Protein AF-A0A662PUJ4-F1 (afdb_monomer_lite)

Structure (mmCIF, N/CA/C/O backbone):
data_AF-A0A662PUJ4-F1
#
_entry.id   AF-A0A662PUJ4-F1
#
loop_
_atom_site.group_PDB
_atom_site.id
_atom_site.type_symbol
_atom_site.label_atom_id
_atom_site.label_alt_id
_atom_site.label_comp_id
_atom_site.label_asym_id
_atom_site.label_entity_id
_atom_site.label_seq_id
_atom_site.pdbx_PDB_ins_code
_atom_site.Cartn_x
_atom_site.Cartn_y
_atom_site.Cartn_z
_atom_site.occupancy
_atom_site.B_iso_or_equiv
_atom_site.auth_seq_id
_atom_site.auth_comp_id
_atom_site.auth_asym_id
_atom_site.auth_atom_id
_atom_site.pdbx_PDB_model_num
ATOM 1 N N . MET A 1 1 ? -14.181 5.816 -19.317 1.00 51.03 1 MET A N 1
ATOM 2 C CA . MET A 1 1 ? -12.714 6.021 -19.272 1.00 51.03 1 MET A CA 1
ATOM 3 C C . MET A 1 1 ? -12.425 7.050 -18.195 1.00 51.03 1 MET A C 1
ATOM 5 O O . MET A 1 1 ? -12.985 8.135 -18.296 1.00 51.03 1 MET A O 1
ATOM 9 N N . ALA A 1 2 ? -11.662 6.684 -17.157 1.00 65.75 2 ALA A N 1
ATOM 10 C CA . ALA A 1 2 ? -11.391 7.552 -16.007 1.00 65.75 2 ALA A CA 1
ATOM 11 C C . ALA A 1 2 ? -10.836 8.908 -16.477 1.00 65.75 2 ALA A C 1
ATOM 13 O O . ALA A 1 2 ? -9.961 8.952 -17.342 1.00 65.75 2 ALA A O 1
ATOM 14 N N . GLU A 1 3 ? -11.371 9.999 -15.941 1.00 63.91 3 GLU A N 1
ATOM 15 C CA . GLU A 1 3 ? -11.114 11.388 -16.348 1.00 63.91 3 GLU A CA 1
ATOM 16 C C . GLU A 1 3 ? -9.614 11.740 -16.359 1.00 63.91 3 GLU A C 1
ATOM 18 O O . GLU A 1 3 ? -9.112 12.405 -17.267 1.00 63.91 3 GLU A O 1
ATOM 23 N N . TYR A 1 4 ? -8.862 11.131 -15.444 1.00 62.25 4 TYR A N 1
ATOM 24 C CA . TYR A 1 4 ? -7.410 11.233 -15.357 1.00 62.25 4 TYR A CA 1
ATOM 25 C C . TYR A 1 4 ? -6.655 10.634 -16.566 1.00 62.25 4 TYR A C 1
ATOM 27 O O . TYR A 1 4 ? -5.608 11.142 -16.967 1.00 62.25 4 TYR A O 1
ATOM 35 N N . LEU A 1 5 ? -7.188 9.588 -17.213 1.00 61.62 5 LEU A N 1
ATOM 36 C CA . LEU A 1 5 ? -6.575 8.997 -18.411 1.00 61.62 5 LEU A CA 1
ATOM 37 C C . LEU A 1 5 ? -6.648 9.959 -19.609 1.00 61.62 5 LEU A C 1
ATOM 39 O O . LEU A 1 5 ? -5.699 10.054 -20.385 1.00 61.62 5 LEU A O 1
ATOM 43 N N . LYS A 1 6 ? -7.756 10.708 -19.725 1.00 66.19 6 LYS A N 1
ATOM 44 C CA . LYS A 1 6 ? -7.943 11.740 -20.757 1.00 66.19 6 LYS A CA 1
ATOM 45 C C . LYS A 1 6 ? -6.997 12.924 -20.532 1.00 66.19 6 LYS A C 1
ATOM 47 O O . LYS A 1 6 ? -6.393 13.405 -21.487 1.00 66.19 6 LYS A O 1
ATOM 52 N N . PHE A 1 7 ? -6.814 13.344 -19.277 1.00 67.38 7 PHE A N 1
ATOM 53 C CA . PHE A 1 7 ? -5.833 14.368 -18.907 1.00 67.38 7 PHE A CA 1
ATOM 54 C C . PHE A 1 7 ? -4.399 13.949 -19.259 1.00 67.38 7 PHE A C 1
ATOM 56 O O . PHE A 1 7 ? -3.676 14.723 -19.876 1.00 67.38 7 PHE A O 1
ATOM 63 N N . ARG A 1 8 ? -3.994 12.711 -18.943 1.00 67.12 8 ARG A N 1
ATOM 64 C CA . ARG A 1 8 ? -2.635 12.214 -19.226 1.00 67.12 8 ARG A CA 1
ATOM 65 C C . ARG A 1 8 ? -2.264 12.237 -20.702 1.00 67.12 8 ARG A C 1
ATOM 67 O O . ARG A 1 8 ? -1.169 12.674 -21.037 1.00 67.12 8 ARG A O 1
ATOM 74 N N . ILE A 1 9 ? -3.178 11.788 -21.562 1.00 63.94 9 ILE A N 1
ATOM 75 C CA . ILE A 1 9 ? -2.975 11.808 -23.017 1.00 63.94 9 ILE A CA 1
ATOM 76 C C . ILE A 1 9 ? -2.834 13.255 -23.509 1.00 63.94 9 ILE A C 1
ATOM 78 O O . ILE A 1 9 ? -1.997 13.534 -24.359 1.00 63.94 9 ILE A O 1
ATOM 82 N N . LYS A 1 10 ? -3.607 14.187 -22.935 1.00 62.50 10 LYS A N 1
ATOM 83 C CA . LYS A 1 10 ? -3.601 15.605 -23.319 1.00 62.50 10 LYS A CA 1
ATOM 84 C C . LYS A 1 10 ? -2.392 16.391 -22.785 1.00 62.50 10 LYS A C 1
ATOM 86 O O . LYS A 1 10 ? -1.952 17.324 -23.442 1.00 62.50 10 LYS A O 1
ATOM 91 N N . ALA A 1 11 ? -1.871 16.037 -21.611 1.00 64.56 11 ALA A N 1
ATOM 92 C CA . ALA A 1 11 ? -0.832 16.791 -20.901 1.00 64.56 11 ALA A CA 1
ATOM 93 C C . ALA A 1 11 ? 0.593 16.218 -21.051 1.00 64.56 11 ALA A C 1
ATOM 95 O O . ALA A 1 11 ? 1.530 16.779 -20.492 1.00 64.56 11 ALA A O 1
ATOM 96 N N . GLY A 1 12 ? 0.779 15.091 -21.752 1.00 61.69 12 GLY A N 1
ATOM 97 C CA . GLY A 1 12 ? 2.105 14.487 -21.967 1.00 61.69 12 GLY A CA 1
ATOM 98 C C . GLY A 1 12 ? 2.775 13.939 -20.697 1.00 61.69 12 GLY A C 1
ATOM 99 O O . GLY A 1 12 ? 3.979 13.692 -20.679 1.00 61.69 12 GLY A O 1
ATOM 100 N N . VAL A 1 13 ? 2.016 13.746 -19.613 1.00 64.44 13 VAL A N 1
ATOM 101 C CA . VAL A 1 13 ? 2.563 13.327 -18.316 1.00 64.44 13 VAL A CA 1
ATOM 102 C C . VAL A 1 13 ? 2.816 11.817 -18.310 1.00 64.44 13 VAL A C 1
ATOM 104 O O . VAL A 1 13 ? 1.887 11.000 -18.295 1.00 64.44 13 VAL A O 1
ATOM 107 N N . VAL A 1 14 ? 4.098 11.443 -18.284 1.00 65.94 14 VAL A N 1
ATOM 108 C CA . VAL A 1 14 ? 4.555 10.045 -18.375 1.00 65.94 14 VAL A 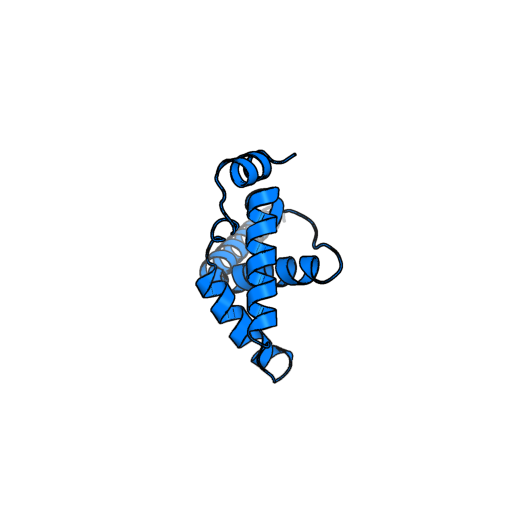CA 1
ATOM 109 C C . VAL A 1 14 ? 4.132 9.221 -17.150 1.00 65.94 14 VAL A C 1
ATOM 111 O O . VAL A 1 14 ? 3.701 8.075 -17.294 1.00 65.94 14 VAL A O 1
ATOM 114 N N . ARG A 1 15 ? 4.184 9.802 -15.943 1.00 71.25 15 ARG A N 1
ATOM 115 C CA . ARG A 1 15 ? 3.964 9.089 -14.671 1.00 71.25 15 ARG A CA 1
ATOM 116 C C . ARG A 1 15 ? 2.627 9.440 -14.010 1.00 71.25 15 ARG A C 1
ATOM 118 O O . ARG A 1 15 ? 2.189 10.583 -14.039 1.00 71.25 15 ARG A O 1
ATOM 125 N N . TYR A 1 16 ? 2.000 8.441 -13.388 1.00 85.31 16 TYR A N 1
ATOM 126 C CA . TYR A 1 16 ? 0.853 8.639 -12.493 1.00 85.31 16 TYR A CA 1
ATOM 127 C C . TYR A 1 16 ? 1.249 9.515 -11.286 1.00 85.31 16 TYR A C 1
ATOM 129 O O . TYR A 1 16 ? 2.441 9.551 -10.947 1.00 85.31 16 TYR A O 1
ATOM 137 N N . PRO A 1 17 ? 0.293 10.201 -10.626 1.00 88.25 17 PRO A N 1
ATOM 138 C CA . PRO A 1 17 ? 0.574 11.047 -9.475 1.00 88.25 17 PRO A CA 1
ATOM 139 C C . PRO A 1 17 ? 1.141 10.197 -8.342 1.00 88.25 17 PRO A C 1
ATOM 141 O O . PRO A 1 17 ? 0.901 8.989 -8.288 1.00 88.25 17 PRO A O 1
ATOM 144 N N . LYS A 1 18 ? 1.888 10.835 -7.439 1.00 92.31 18 LYS A N 1
ATOM 145 C CA . LYS A 1 18 ? 2.428 10.162 -6.258 1.00 92.31 18 LYS A CA 1
ATOM 146 C C . LYS A 1 18 ? 1.282 9.599 -5.415 1.00 92.31 18 LYS A C 1
ATOM 148 O O . LYS A 1 18 ? 0.277 10.283 -5.209 1.00 92.31 18 LYS A O 1
ATOM 153 N N . ALA A 1 19 ? 1.425 8.363 -4.952 1.00 94.69 19 ALA A N 1
ATOM 154 C CA . ALA A 1 19 ? 0.475 7.784 -4.016 1.00 94.69 19 ALA A CA 1
ATOM 155 C C . ALA A 1 19 ? 0.644 8.423 -2.621 1.00 94.69 19 ALA A C 1
ATOM 157 O O . ALA A 1 19 ? 1.728 8.918 -2.294 1.00 94.69 19 ALA A O 1
ATOM 158 N N . PRO A 1 20 ? -0.394 8.420 -1.770 1.00 95.62 20 PRO A N 1
ATOM 159 C CA . PRO A 1 20 ? -0.241 8.802 -0.370 1.00 95.62 20 PRO A CA 1
ATOM 160 C C . PRO A 1 20 ? 0.787 7.902 0.331 1.00 95.62 20 PRO A C 1
ATOM 162 O O . PRO A 1 20 ? 0.761 6.685 0.136 1.00 95.62 20 PRO A O 1
ATOM 165 N N . LEU A 1 21 ? 1.662 8.489 1.154 1.00 97.69 21 LEU A N 1
ATOM 166 C CA . LEU A 1 21 ? 2.685 7.771 1.937 1.00 97.69 21 LEU A CA 1
ATOM 167 C C . LEU A 1 21 ? 3.598 6.858 1.102 1.00 97.69 21 LEU A C 1
ATOM 169 O O . LEU A 1 21 ? 3.955 5.750 1.499 1.00 97.69 21 LEU A O 1
ATOM 173 N N . GLU A 1 22 ? 3.901 7.274 -0.124 1.00 97.31 22 GLU A N 1
ATOM 174 C CA . GLU A 1 22 ? 4.621 6.420 -1.059 1.00 97.31 22 GLU A CA 1
ATOM 175 C C . GLU A 1 22 ? 6.072 6.144 -0.648 1.00 97.31 22 GLU A C 1
ATOM 177 O O . GLU A 1 22 ? 6.546 5.034 -0.878 1.00 97.31 22 GLU A O 1
ATOM 182 N N . GLU A 1 23 ? 6.777 7.112 -0.055 1.00 98.00 23 GLU A N 1
ATOM 183 C CA . GLU A 1 23 ? 8.173 6.892 0.359 1.00 98.00 23 GLU A CA 1
ATOM 184 C C . GLU A 1 23 ? 8.235 5.956 1.563 1.00 98.00 23 GLU A C 1
ATOM 186 O O . GLU A 1 23 ? 9.017 5.011 1.581 1.00 98.00 23 GLU A O 1
ATOM 191 N N . GLU A 1 24 ? 7.335 6.150 2.520 1.00 98.44 24 GLU A N 1
ATOM 192 C CA . GLU A 1 24 ? 7.173 5.306 3.696 1.00 98.44 24 GLU A CA 1
ATOM 193 C C . GLU A 1 24 ? 6.800 3.880 3.281 1.00 98.44 24 GLU A C 1
ATOM 195 O O . GLU A 1 24 ? 7.357 2.904 3.785 1.00 98.44 24 GLU A O 1
ATOM 200 N N . PHE A 1 25 ? 5.911 3.741 2.293 1.00 98.25 25 PHE A N 1
ATOM 201 C CA . PHE A 1 25 ? 5.593 2.442 1.716 1.00 98.25 25 PHE A CA 1
ATOM 202 C C . PHE A 1 25 ? 6.795 1.825 0.987 1.00 98.25 25 PHE A C 1
ATOM 204 O O . PHE A 1 25 ? 7.024 0.618 1.080 1.00 98.25 25 PHE A O 1
ATOM 211 N N . LYS A 1 26 ? 7.595 2.632 0.281 1.00 97.31 26 LYS A N 1
ATOM 212 C CA . LYS A 1 26 ? 8.814 2.177 -0.399 1.00 97.31 26 LYS A CA 1
ATOM 213 C C . LYS A 1 26 ? 9.838 1.628 0.597 1.00 97.31 26 LYS A C 1
ATOM 215 O O . LYS A 1 26 ? 10.410 0.560 0.368 1.00 97.31 26 LYS A O 1
ATOM 220 N N . GLU A 1 27 ? 10.054 2.328 1.703 1.00 96.81 27 GLU A N 1
ATOM 221 C CA . GLU A 1 27 ? 10.912 1.878 2.801 1.00 96.81 27 GLU A CA 1
ATOM 222 C C . GLU A 1 27 ? 10.365 0.610 3.456 1.00 96.81 27 GLU A C 1
ATOM 224 O O . GLU A 1 27 ? 11.107 -0.355 3.664 1.00 96.81 27 GLU A O 1
ATOM 229 N N . TRP A 1 28 ? 9.053 0.566 3.691 1.00 98.00 28 TRP A N 1
ATOM 230 C CA . TRP A 1 28 ? 8.381 -0.608 4.231 1.00 98.00 28 TRP A CA 1
ATOM 231 C C . TRP A 1 28 ? 8.561 -1.838 3.333 1.00 98.00 28 TRP A C 1
ATOM 233 O O . TRP A 1 28 ? 8.910 -2.901 3.832 1.00 98.00 28 TRP A O 1
ATOM 243 N N . LEU A 1 29 ? 8.442 -1.712 2.005 1.00 97.19 29 LEU A N 1
ATOM 244 C CA . LEU A 1 29 ? 8.673 -2.821 1.065 1.00 97.19 29 LEU A CA 1
ATOM 245 C C . LEU A 1 29 ? 10.111 -3.358 1.115 1.00 97.19 29 LEU A C 1
ATOM 247 O O . LEU A 1 29 ? 10.328 -4.572 1.037 1.00 97.19 29 LEU A O 1
ATOM 251 N N . ARG A 1 30 ? 11.102 -2.469 1.250 1.00 93.69 30 ARG A N 1
ATOM 252 C CA . ARG A 1 30 ? 12.518 -2.859 1.372 1.00 93.69 30 ARG A CA 1
ATOM 253 C C . ARG A 1 30 ? 12.766 -3.664 2.646 1.00 93.69 30 ARG A C 1
ATOM 255 O O . ARG A 1 30 ? 13.525 -4.634 2.612 1.00 93.69 30 ARG A O 1
ATOM 262 N N . ARG A 1 31 ? 12.096 -3.297 3.741 1.00 95.81 31 ARG A N 1
ATOM 263 C CA . ARG A 1 31 ? 12.130 -4.033 5.010 1.00 95.81 31 ARG A CA 1
ATOM 264 C C . ARG A 1 31 ? 11.355 -5.352 4.938 1.00 95.81 31 ARG A C 1
ATOM 266 O O . ARG A 1 31 ? 11.914 -6.387 5.300 1.00 95.81 31 ARG A O 1
ATOM 273 N N . LEU A 1 32 ? 10.142 -5.335 4.380 1.00 94.75 32 LEU A N 1
ATOM 274 C CA . LEU A 1 32 ? 9.254 -6.494 4.244 1.00 94.75 32 LEU A CA 1
ATOM 275 C C . LEU A 1 32 ? 9.974 -7.689 3.626 1.00 94.75 32 LEU A C 1
ATOM 277 O O . LEU A 1 32 ? 9.843 -8.807 4.116 1.00 94.75 32 LEU A O 1
ATOM 281 N N . GLY A 1 33 ? 10.730 -7.457 2.546 1.00 88.62 33 GLY A N 1
ATOM 282 C CA . GLY A 1 33 ? 11.439 -8.529 1.853 1.00 88.62 33 GLY A CA 1
ATOM 283 C C . GLY A 1 33 ? 12.332 -9.336 2.793 1.00 88.62 33 GLY A C 1
ATOM 284 O O . GLY A 1 33 ? 12.242 -10.565 2.876 1.00 88.62 33 GLY A O 1
ATOM 285 N N . ARG A 1 34 ? 13.149 -8.607 3.558 1.00 91.56 34 ARG A N 1
ATOM 286 C CA . ARG A 1 34 ? 14.080 -9.181 4.525 1.00 91.56 34 ARG A CA 1
ATOM 287 C C . ARG A 1 34 ? 13.345 -9.917 5.642 1.00 91.56 34 ARG A C 1
ATOM 289 O O . ARG A 1 34 ? 13.738 -11.027 5.975 1.00 91.56 34 ARG A O 1
ATOM 296 N N . GLU A 1 35 ? 12.289 -9.329 6.193 1.00 93.19 35 GLU A N 1
ATOM 297 C CA . GLU A 1 35 ? 11.536 -9.920 7.307 1.00 93.19 35 GLU A CA 1
ATOM 298 C C . GLU A 1 35 ? 10.751 -11.171 6.897 1.00 93.19 35 GLU A C 1
ATOM 300 O O . GLU A 1 35 ? 10.697 -12.141 7.648 1.00 93.19 35 GLU A O 1
ATOM 305 N N . ARG A 1 36 ? 10.150 -11.171 5.701 1.00 93.12 36 ARG A N 1
ATOM 306 C CA . ARG A 1 36 ? 9.237 -12.235 5.263 1.00 93.12 36 ARG A CA 1
ATOM 307 C C . ARG A 1 36 ? 9.941 -13.388 4.547 1.00 93.12 36 ARG A C 1
ATOM 309 O O . ARG A 1 36 ? 9.495 -14.525 4.672 1.00 93.12 36 ARG A O 1
ATOM 316 N N . TRP A 1 37 ? 11.014 -13.117 3.799 1.00 91.62 37 TRP A N 1
ATOM 317 C CA . TRP A 1 37 ? 11.708 -14.132 2.985 1.00 91.62 37 TRP A CA 1
ATOM 318 C C . TRP A 1 37 ? 13.223 -14.188 3.217 1.00 91.62 37 TRP A C 1
ATOM 320 O O . TRP A 1 37 ? 13.934 -14.851 2.463 1.00 91.62 37 TRP A O 1
ATOM 330 N N . GLY A 1 38 ? 13.742 -13.470 4.216 1.00 90.75 38 GLY A N 1
ATOM 331 C CA . GLY A 1 38 ? 15.173 -13.439 4.531 1.00 90.75 38 GLY A CA 1
ATOM 332 C C . GLY A 1 38 ? 16.029 -12.635 3.547 1.00 90.75 38 GLY A C 1
ATOM 333 O O . GLY A 1 38 ? 17.215 -12.449 3.796 1.00 90.75 38 GLY A O 1
ATOM 334 N N . ASN A 1 39 ? 15.451 -12.118 2.456 1.00 90.25 39 ASN A N 1
ATOM 335 C CA . ASN A 1 39 ? 16.165 -11.386 1.410 1.00 90.25 39 ASN A CA 1
ATOM 336 C C . ASN A 1 39 ? 15.402 -10.119 0.997 1.00 90.25 39 ASN A C 1
ATOM 338 O O . ASN A 1 39 ? 14.189 -10.186 0.800 1.00 90.25 39 ASN A O 1
ATOM 342 N N . PRO A 1 40 ? 16.076 -8.970 0.810 1.00 90.19 40 PRO A N 1
ATOM 343 C CA . PRO A 1 40 ? 15.422 -7.762 0.318 1.00 90.19 40 PRO A CA 1
ATOM 344 C C . PRO A 1 40 ? 14.734 -7.993 -1.030 1.00 90.19 40 PRO A C 1
ATOM 346 O O . PRO A 1 40 ? 15.245 -8.716 -1.888 1.00 90.19 40 PRO A O 1
ATOM 349 N N . LEU A 1 41 ? 13.603 -7.321 -1.247 1.00 91.88 41 LEU A N 1
ATOM 350 C CA . LEU A 1 41 ? 13.025 -7.243 -2.584 1.00 91.88 41 LEU A CA 1
ATOM 351 C C . LEU A 1 41 ? 14.008 -6.528 -3.520 1.00 91.88 41 LEU A C 1
ATOM 353 O O . LEU A 1 41 ? 14.596 -5.511 -3.152 1.00 91.88 41 LEU A O 1
ATOM 357 N N . ALA A 1 42 ? 14.157 -7.034 -4.745 1.00 94.25 42 ALA A N 1
ATOM 358 C CA . ALA A 1 42 ? 14.926 -6.335 -5.770 1.00 94.25 42 ALA A CA 1
ATOM 359 C C . ALA A 1 42 ? 14.314 -4.947 -6.031 1.00 94.25 42 ALA A C 1
ATOM 361 O O . ALA A 1 42 ? 13.090 -4.829 -6.110 1.00 94.25 42 ALA A O 1
ATOM 362 N N . GLU A 1 43 ? 15.139 -3.912 -6.232 1.00 94.56 43 GLU A N 1
ATOM 363 C CA . GLU A 1 43 ? 14.652 -2.528 -6.393 1.00 94.56 43 GLU A CA 1
ATOM 364 C C . GLU A 1 43 ? 13.637 -2.408 -7.544 1.00 94.56 43 GLU A C 1
ATOM 366 O O . GLU A 1 43 ? 12.594 -1.783 -7.384 1.00 94.56 43 GLU A O 1
ATOM 371 N N . ARG A 1 44 ? 13.842 -3.136 -8.651 1.00 95.12 44 ARG A N 1
ATOM 372 C CA . ARG A 1 44 ? 12.876 -3.210 -9.764 1.00 95.12 44 ARG A CA 1
ATOM 373 C C . ARG A 1 44 ? 11.497 -3.739 -9.341 1.00 95.12 44 ARG A C 1
ATO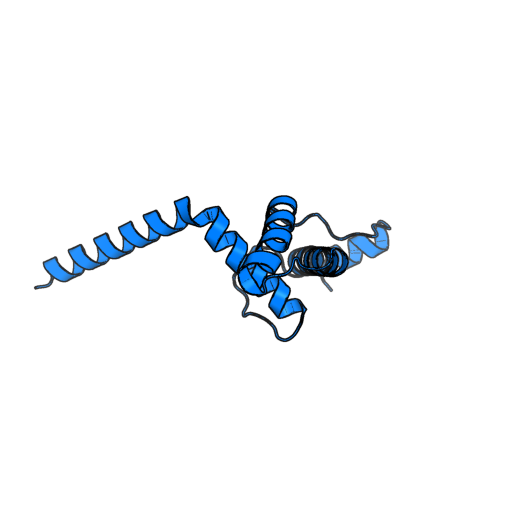M 375 O O . ARG A 1 44 ? 10.469 -3.327 -9.879 1.00 95.12 44 ARG A O 1
ATOM 382 N N . THR A 1 45 ? 11.458 -4.666 -8.384 1.00 94.69 45 THR A N 1
ATOM 383 C CA . THR A 1 45 ? 10.202 -5.193 -7.821 1.00 94.69 45 THR A CA 1
ATOM 384 C C . THR A 1 45 ? 9.515 -4.129 -6.971 1.00 94.69 45 THR A C 1
ATOM 386 O O . THR A 1 45 ? 8.306 -3.939 -7.088 1.00 94.69 45 THR A O 1
ATOM 389 N N . VAL A 1 46 ? 10.284 -3.390 -6.166 1.00 96.62 46 VAL A N 1
ATOM 390 C CA . VAL A 1 46 ? 9.777 -2.253 -5.385 1.00 96.62 46 VAL A CA 1
ATOM 391 C C . VAL A 1 46 ? 9.185 -1.192 -6.316 1.00 96.62 46 VAL A C 1
ATOM 393 O O . VAL A 1 46 ? 8.028 -0.818 -6.148 1.00 96.62 46 VAL A O 1
ATOM 396 N N . GLU A 1 47 ? 9.914 -0.776 -7.353 1.00 95.75 47 GLU A N 1
ATOM 397 C CA . GLU A 1 47 ? 9.436 0.181 -8.362 1.00 95.75 47 GLU A CA 1
ATOM 398 C C . GLU A 1 47 ? 8.138 -0.285 -9.034 1.00 95.75 47 GLU A C 1
ATOM 400 O O . GLU A 1 47 ? 7.191 0.490 -9.159 1.00 95.75 47 GLU A O 1
ATOM 405 N N . THR A 1 48 ? 8.047 -1.575 -9.375 1.00 95.19 48 THR A N 1
ATOM 406 C CA . THR A 1 48 ? 6.830 -2.171 -9.947 1.00 95.19 48 THR A CA 1
ATOM 407 C C . THR A 1 48 ? 5.635 -2.045 -8.995 1.00 95.19 48 THR A C 1
ATOM 409 O O . THR A 1 48 ? 4.523 -1.730 -9.428 1.00 95.19 48 THR A O 1
ATOM 412 N N . HIS A 1 49 ? 5.826 -2.270 -7.691 1.00 96.31 49 HIS A N 1
ATOM 413 C CA . HIS A 1 49 ? 4.766 -2.066 -6.701 1.00 96.31 49 HIS A CA 1
ATOM 414 C C . HIS A 1 49 ? 4.344 -0.594 -6.609 1.00 96.31 49 HIS A C 1
ATOM 416 O O . HIS A 1 49 ? 3.143 -0.321 -6.596 1.00 96.31 49 HIS A O 1
ATOM 422 N N . ILE A 1 50 ? 5.292 0.346 -6.625 1.00 97.00 50 ILE A N 1
ATOM 423 C CA . ILE A 1 50 ? 4.997 1.787 -6.595 1.00 97.00 50 ILE A CA 1
ATOM 424 C C . ILE A 1 50 ? 4.206 2.223 -7.834 1.00 97.00 50 ILE A C 1
ATOM 426 O O . ILE A 1 50 ? 3.177 2.886 -7.712 1.00 97.00 50 ILE A O 1
ATOM 430 N N . GLU A 1 51 ? 4.617 1.811 -9.032 1.00 94.44 51 GLU A N 1
ATOM 431 C CA . GLU A 1 51 ? 3.899 2.150 -10.266 1.00 94.44 51 GLU A CA 1
ATOM 432 C C . GLU A 1 51 ? 2.482 1.570 -10.294 1.00 94.44 51 GLU A C 1
ATOM 434 O O . GLU A 1 51 ? 1.535 2.257 -10.693 1.00 94.44 51 GLU A O 1
ATOM 439 N N . ASN A 1 52 ? 2.321 0.326 -9.831 1.00 94.38 52 ASN A N 1
ATOM 440 C CA . ASN A 1 52 ? 1.012 -0.305 -9.690 1.00 94.38 52 ASN A CA 1
ATOM 441 C C . ASN A 1 52 ? 0.119 0.476 -8.719 1.00 94.38 52 ASN A C 1
ATOM 443 O O . ASN A 1 52 ? -1.026 0.762 -9.062 1.00 94.38 52 ASN A O 1
ATOM 447 N N . LEU A 1 53 ? 0.648 0.866 -7.557 1.00 96.12 53 LEU A N 1
ATOM 448 C CA . LEU A 1 53 ? -0.084 1.625 -6.545 1.00 96.12 53 LEU A CA 1
ATOM 449 C C . LEU A 1 53 ? -0.553 2.979 -7.088 1.00 96.12 53 LEU A C 1
ATOM 451 O O . LEU A 1 53 ? -1.743 3.292 -7.022 1.00 96.12 53 LEU A O 1
ATOM 455 N N . ARG A 1 54 ? 0.366 3.763 -7.669 1.00 94.81 54 ARG A N 1
ATOM 456 C CA . ARG A 1 54 ? 0.050 5.073 -8.258 1.00 94.81 54 ARG A CA 1
ATOM 457 C C . ARG A 1 54 ? -1.027 4.954 -9.328 1.00 94.81 54 ARG A C 1
ATOM 459 O O . ARG A 1 54 ? -1.975 5.736 -9.347 1.00 94.81 54 ARG A O 1
ATOM 466 N N . ARG A 1 55 ? -0.889 3.970 -10.223 1.00 91.44 55 ARG A N 1
ATOM 467 C CA . ARG A 1 55 ? -1.869 3.710 -11.280 1.00 91.44 55 ARG A CA 1
ATOM 468 C C . ARG A 1 55 ? -3.237 3.395 -10.701 1.00 91.44 55 ARG A C 1
ATOM 470 O O . ARG A 1 55 ? -4.216 3.984 -11.147 1.00 91.44 55 ARG A O 1
ATOM 477 N N . ASP A 1 56 ? -3.304 2.461 -9.763 1.00 91.81 56 ASP A N 1
ATOM 478 C CA . ASP A 1 56 ? -4.574 1.949 -9.263 1.00 91.81 56 ASP A CA 1
ATOM 479 C C . ASP A 1 56 ? -5.307 3.050 -8.479 1.00 91.81 56 ASP A C 1
ATOM 481 O O . ASP A 1 56 ? -6.460 3.349 -8.789 1.00 91.81 56 ASP A O 1
ATOM 485 N N . ILE A 1 57 ? -4.616 3.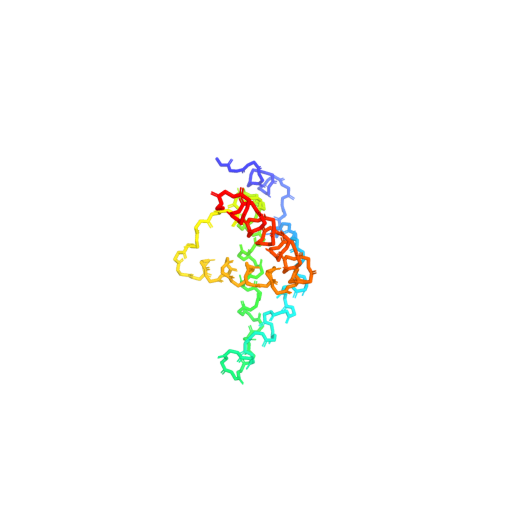771 -7.589 1.00 93.56 57 ILE A N 1
ATOM 486 C CA . ILE A 1 57 ? -5.190 4.925 -6.877 1.00 93.56 57 ILE A CA 1
ATOM 487 C C . ILE A 1 57 ? -5.638 6.022 -7.850 1.00 93.56 57 ILE A C 1
ATOM 489 O O . ILE A 1 57 ? -6.726 6.566 -7.689 1.00 93.56 57 ILE A O 1
ATOM 493 N N . ALA A 1 58 ? -4.856 6.337 -8.884 1.00 90.25 58 ALA A N 1
ATOM 494 C CA . ALA A 1 58 ? -5.250 7.347 -9.867 1.00 90.25 58 ALA A CA 1
ATOM 495 C C . ALA A 1 58 ? -6.446 6.921 -10.738 1.00 90.25 58 ALA A C 1
ATOM 497 O O . ALA A 1 58 ? -7.136 7.771 -11.299 1.00 90.25 58 ALA A O 1
ATOM 498 N N . GLN A 1 59 ? -6.678 5.614 -10.896 1.00 88.44 59 GLN A N 1
ATOM 499 C CA . GLN A 1 59 ? -7.767 5.077 -11.711 1.00 88.44 59 GLN A CA 1
ATOM 500 C C . GLN A 1 59 ? -9.089 4.984 -10.952 1.00 88.44 59 GLN A C 1
ATOM 502 O O . GLN A 1 59 ? -10.124 5.299 -11.537 1.00 88.44 59 GLN A O 1
ATOM 507 N N . ILE A 1 60 ? -9.062 4.530 -9.695 1.00 89.38 60 ILE A N 1
ATOM 508 C CA . ILE A 1 60 ? -10.286 4.260 -8.920 1.00 89.38 60 ILE A CA 1
ATOM 509 C C . ILE A 1 60 ? -10.447 5.155 -7.687 1.00 89.38 60 ILE A C 1
ATOM 511 O O . ILE A 1 60 ? -11.514 5.177 -7.083 1.00 89.38 60 ILE A O 1
ATOM 515 N N . GLY A 1 61 ? -9.425 5.930 -7.331 1.00 91.06 61 GLY A N 1
ATOM 516 C CA . GLY A 1 61 ? -9.398 6.747 -6.122 1.00 91.06 61 GLY A CA 1
ATOM 517 C C . GLY A 1 61 ? -8.963 5.958 -4.885 1.00 91.06 61 GLY A C 1
ATOM 518 O O . GLY A 1 61 ? -9.128 4.740 -4.802 1.00 91.06 61 GLY A O 1
ATOM 519 N N . LEU A 1 62 ? -8.417 6.670 -3.893 1.00 92.44 62 LEU A N 1
ATOM 520 C CA . LEU A 1 62 ? -7.909 6.066 -2.656 1.00 92.44 62 LEU A CA 1
ATOM 521 C C . LEU A 1 62 ? -9.003 5.305 -1.900 1.00 92.44 62 LEU A C 1
ATOM 523 O O . LEU A 1 62 ? -8.797 4.158 -1.522 1.00 92.44 62 LEU A O 1
ATOM 527 N N . TYR A 1 63 ? -10.174 5.921 -1.718 1.00 92.88 63 TYR A N 1
ATOM 528 C CA . TYR A 1 63 ? -11.277 5.302 -0.982 1.00 92.88 63 TYR A CA 1
ATOM 529 C C . TYR A 1 63 ? -11.690 3.959 -1.599 1.00 92.88 63 TYR A C 1
ATOM 531 O O . TYR A 1 63 ? -11.705 2.945 -0.904 1.00 92.88 63 TYR A O 1
ATOM 539 N N . ALA A 1 64 ? -11.940 3.919 -2.913 1.00 92.25 64 ALA A N 1
ATOM 540 C CA . ALA A 1 64 ? -12.315 2.682 -3.600 1.00 92.25 64 ALA A CA 1
ATOM 541 C C . ALA A 1 64 ? -11.174 1.648 -3.604 1.00 92.25 64 ALA A C 1
ATOM 543 O O . ALA A 1 64 ? -11.406 0.443 -3.506 1.00 92.25 64 ALA A O 1
ATOM 544 N N . TYR A 1 65 ? -9.919 2.095 -3.680 1.00 93.19 65 TYR A N 1
ATOM 545 C CA . TYR A 1 65 ? -8.762 1.208 -3.579 1.00 93.19 65 TYR A CA 1
ATOM 546 C C . TYR A 1 65 ? -8.656 0.534 -2.204 1.00 93.19 65 TYR A C 1
ATOM 548 O O . TYR A 1 65 ? -8.387 -0.668 -2.114 1.00 93.19 65 TYR A O 1
ATOM 556 N N . LEU A 1 66 ? -8.910 1.281 -1.127 1.00 92.69 66 LEU A N 1
ATOM 557 C CA . LEU A 1 66 ? -8.876 0.755 0.235 1.00 92.69 66 LEU A CA 1
ATOM 558 C C . LEU A 1 66 ? -10.060 -0.173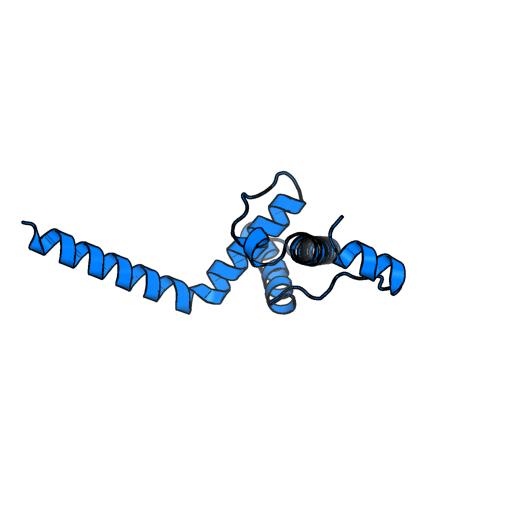 0.528 1.00 92.69 66 LEU A C 1
ATOM 560 O O . LEU A 1 66 ? -9.867 -1.203 1.171 1.00 92.69 66 LEU A O 1
ATOM 564 N N . THR A 1 67 ? -11.252 0.115 0.008 1.00 91.69 67 THR A N 1
ATOM 565 C CA . THR A 1 67 ? -12.456 -0.693 0.278 1.00 91.69 67 THR A CA 1
ATOM 566 C C . THR A 1 67 ? -12.647 -1.875 -0.673 1.00 91.69 67 THR A C 1
ATOM 568 O O . THR A 1 67 ? -13.381 -2.804 -0.349 1.00 91.69 67 THR A O 1
ATOM 571 N N . SER A 1 68 ? -11.970 -1.902 -1.823 1.00 89.31 68 SER A N 1
ATOM 572 C CA . SER A 1 68 ? -12.091 -3.016 -2.771 1.00 89.31 68 SER A CA 1
ATOM 573 C C . SER A 1 68 ? -11.457 -4.316 -2.267 1.00 89.31 68 SER A C 1
ATOM 575 O O . SER A 1 68 ? -10.457 -4.325 -1.539 1.00 89.31 68 SER A O 1
ATOM 577 N N . PHE A 1 69 ? -12.033 -5.438 -2.702 1.00 87.62 69 PHE A N 1
ATOM 578 C CA . PHE A 1 69 ? -11.457 -6.765 -2.502 1.00 87.62 69 PHE A CA 1
ATOM 579 C C . PHE A 1 69 ? -10.060 -6.858 -3.117 1.00 87.62 69 PHE A C 1
ATOM 581 O O . PHE A 1 69 ? -9.789 -6.266 -4.162 1.00 87.62 69 PHE A O 1
ATOM 588 N N . ILE A 1 70 ? -9.186 -7.640 -2.478 1.00 84.88 70 ILE A N 1
ATOM 589 C CA . ILE A 1 70 ? -7.832 -7.873 -2.983 1.00 84.88 70 ILE A CA 1
ATOM 590 C C . ILE A 1 70 ? -7.923 -8.629 -4.312 1.00 84.88 70 ILE A C 1
ATOM 592 O O . ILE A 1 70 ? -8.427 -9.752 -4.362 1.00 84.88 70 ILE A O 1
ATOM 596 N N . GLY A 1 71 ? -7.431 -8.007 -5.386 1.00 76.94 71 GLY A N 1
ATOM 597 C CA . GLY A 1 71 ? -7.382 -8.620 -6.715 1.00 76.94 71 GLY A CA 1
ATOM 598 C C . GLY A 1 71 ? -6.479 -9.863 -6.789 1.00 76.94 71 GLY A C 1
ATOM 599 O O . GLY A 1 71 ? -5.760 -10.200 -5.849 1.00 76.94 71 GLY A O 1
ATOM 600 N N . LYS A 1 72 ? -6.473 -10.558 -7.934 1.00 76.69 72 LYS A N 1
ATOM 601 C CA . LYS A 1 72 ? -5.555 -11.688 -8.192 1.00 76.69 72 LYS A CA 1
ATOM 602 C C . LYS A 1 72 ? -4.228 -11.213 -8.807 1.00 76.69 72 LYS A C 1
ATOM 604 O O . LYS A 1 72 ? -4.165 -10.161 -9.444 1.00 76.69 72 LYS A O 1
ATOM 609 N N . GLY A 1 73 ? -3.174 -12.019 -8.658 1.00 77.25 73 GLY A N 1
ATOM 610 C CA . GLY A 1 73 ? -1.860 -11.783 -9.273 1.00 77.25 73 GLY A CA 1
ATOM 611 C C . GLY A 1 73 ? -1.101 -10.580 -8.697 1.00 77.25 73 GLY A C 1
ATOM 612 O O . GLY A 1 73 ? -1.403 -10.100 -7.607 1.00 77.25 73 GLY A O 1
ATOM 613 N N . GLY A 1 74 ? -0.113 -10.072 -9.443 1.00 72.00 74 GLY A N 1
ATOM 614 C CA . GLY A 1 74 ? 0.824 -9.046 -8.956 1.00 72.00 74 GLY A CA 1
ATOM 615 C C . GLY A 1 74 ? 0.183 -7.724 -8.503 1.00 72.00 74 GLY A C 1
ATOM 616 O O . GLY A 1 74 ? 0.658 -7.123 -7.543 1.00 72.00 74 GLY A O 1
ATOM 617 N N . ARG A 1 75 ? -0.929 -7.290 -9.123 1.00 76.38 75 ARG A N 1
ATOM 618 C CA . ARG A 1 75 ? -1.680 -6.095 -8.671 1.00 76.38 75 ARG A CA 1
ATOM 619 C C . ARG A 1 75 ? -2.367 -6.333 -7.324 1.00 76.38 75 ARG A C 1
ATOM 621 O O . ARG A 1 75 ? -2.321 -5.470 -6.454 1.00 76.38 75 ARG A O 1
ATOM 628 N N . GLY A 1 76 ? -2.918 -7.532 -7.124 1.00 88.06 76 GLY A N 1
ATOM 629 C CA . GLY A 1 76 ? -3.450 -7.962 -5.831 1.00 88.06 76 GLY A CA 1
ATOM 630 C C . GLY A 1 76 ? -2.394 -7.956 -4.731 1.00 88.06 76 GLY A C 1
ATOM 631 O O . GLY A 1 76 ? -2.659 -7.520 -3.613 1.00 88.06 76 GLY A O 1
ATOM 632 N N . THR A 1 77 ? -1.171 -8.370 -5.062 1.00 93.50 77 THR A N 1
ATOM 633 C CA . THR A 1 77 ? -0.036 -8.323 -4.136 1.00 93.50 77 THR A CA 1
ATOM 634 C C . THR A 1 77 ? 0.297 -6.891 -3.715 1.00 93.50 77 THR A C 1
ATOM 636 O O . THR A 1 77 ? 0.402 -6.636 -2.520 1.00 93.50 77 THR A O 1
ATOM 639 N N . THR A 1 78 ? 0.385 -5.935 -4.653 1.00 95.88 78 THR A N 1
ATOM 640 C CA . THR A 1 78 ? 0.591 -4.512 -4.311 1.00 95.88 78 THR A CA 1
ATOM 641 C C . THR A 1 78 ? -0.502 -3.990 -3.381 1.00 95.88 78 THR A C 1
ATOM 643 O O . THR A 1 78 ? -0.201 -3.333 -2.387 1.00 95.88 78 THR A O 1
ATOM 646 N N . GLN A 1 79 ? -1.768 -4.297 -3.676 1.00 95.62 79 GLN A N 1
ATOM 647 C CA . GLN A 1 79 ? -2.896 -3.857 -2.857 1.00 95.62 79 GLN A CA 1
ATOM 648 C C . GLN A 1 79 ? -2.849 -4.430 -1.446 1.00 95.62 79 GLN A C 1
ATOM 650 O O . GLN A 1 79 ? -3.056 -3.697 -0.481 1.00 95.62 79 GLN A O 1
ATOM 655 N N . ARG A 1 80 ? -2.533 -5.720 -1.319 1.00 95.69 80 ARG A N 1
ATOM 656 C CA . ARG A 1 80 ? -2.333 -6.370 -0.025 1.00 95.69 80 ARG A CA 1
ATOM 657 C C . ARG A 1 80 ? -1.218 -5.691 0.765 1.00 95.69 80 ARG A C 1
ATOM 659 O O . ARG A 1 80 ? -1.449 -5.290 1.896 1.00 95.69 80 ARG A O 1
ATOM 666 N N . TYR A 1 81 ? -0.047 -5.527 0.157 1.00 96.69 81 TYR A N 1
ATOM 667 C CA . TYR A 1 81 ? 1.119 -4.926 0.802 1.00 96.69 81 TYR A CA 1
ATOM 668 C C . TYR A 1 81 ? 0.859 -3.496 1.252 1.00 96.69 81 TYR A C 1
ATOM 670 O O . TYR A 1 81 ? 1.197 -3.148 2.374 1.00 96.69 81 TYR A O 1
ATOM 678 N N . TYR A 1 82 ? 0.201 -2.683 0.427 1.00 97.62 82 TYR A N 1
ATOM 679 C CA . TYR A 1 82 ? -0.132 -1.319 0.822 1.00 97.62 82 TYR A CA 1
ATOM 680 C C . TYR A 1 82 ? -1.128 -1.279 1.987 1.00 97.62 82 TYR A C 1
ATOM 682 O O . TYR A 1 82 ? -0.983 -0.465 2.891 1.00 97.62 82 TYR A O 1
ATOM 690 N N . LYS A 1 83 ? -2.115 -2.184 2.016 1.00 95.88 83 LYS A N 1
ATOM 691 C CA . LYS A 1 83 ? -3.053 -2.296 3.144 1.00 95.88 83 LYS A CA 1
ATOM 692 C C . LYS A 1 83 ? -2.359 -2.773 4.425 1.00 95.88 83 LYS A C 1
ATOM 694 O O . LYS A 1 83 ? -2.594 -2.188 5.474 1.00 95.88 83 LYS A O 1
ATOM 699 N N . GLU A 1 84 ? -1.488 -3.779 4.334 1.00 96.50 84 GLU A N 1
ATOM 700 C CA . GLU A 1 84 ? -0.664 -4.256 5.458 1.00 96.50 84 GLU A CA 1
ATOM 701 C C . GLU A 1 84 ? 0.220 -3.129 6.012 1.00 96.50 84 GLU A C 1
ATOM 703 O O . GLU A 1 84 ? 0.202 -2.873 7.214 1.00 96.50 84 GLU A O 1
ATOM 708 N N . PHE A 1 85 ? 0.902 -2.395 5.127 1.00 98.00 85 PHE A N 1
ATOM 709 C CA . PHE A 1 85 ? 1.684 -1.212 5.477 1.00 98.00 85 PHE A CA 1
ATOM 710 C C . PHE A 1 85 ? 0.852 -0.173 6.234 1.00 98.00 85 PHE A C 1
ATOM 712 O O . PHE A 1 85 ? 1.277 0.285 7.288 1.00 98.00 85 PHE A O 1
ATOM 719 N N . LEU A 1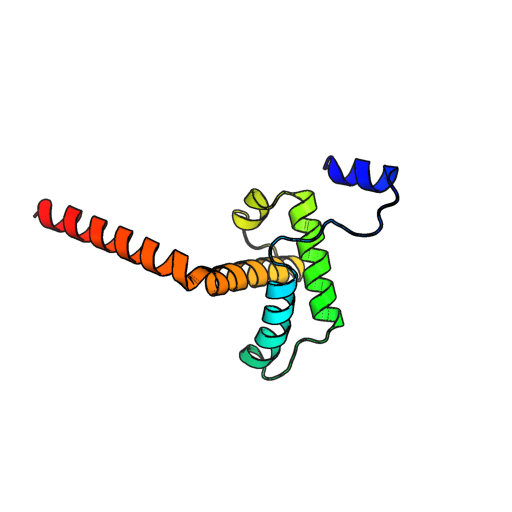 86 ? -0.331 0.195 5.732 1.00 97.19 86 LEU A N 1
ATOM 720 C CA . LEU A 1 86 ? -1.176 1.194 6.391 1.00 97.19 86 LEU A CA 1
ATOM 721 C C . LEU A 1 86 ? -1.631 0.732 7.778 1.00 97.19 86 LEU A C 1
ATOM 723 O O . LEU A 1 86 ? -1.643 1.534 8.710 1.00 97.19 86 LEU A O 1
ATOM 727 N N . CYS A 1 87 ? -1.974 -0.549 7.930 1.00 95.62 87 CYS A N 1
ATOM 728 C CA . CYS A 1 87 ? -2.323 -1.116 9.230 1.00 95.62 87 CYS A CA 1
ATOM 729 C C . CYS A 1 87 ? -1.157 -1.037 10.220 1.00 95.62 87 CYS A C 1
ATOM 731 O O . CYS A 1 87 ? -1.381 -0.716 11.382 1.00 95.62 87 CYS A O 1
ATOM 733 N N . GLU A 1 88 ? 0.071 -1.299 9.772 1.00 97.00 88 GLU A N 1
ATOM 734 C CA . GLU A 1 88 ? 1.262 -1.200 10.616 1.00 97.00 88 GLU A CA 1
ATOM 735 C C . GLU A 1 88 ? 1.611 0.259 10.941 1.00 97.00 88 GLU A C 1
ATOM 737 O O . GLU A 1 88 ? 1.776 0.616 12.106 1.00 97.00 88 GLU A O 1
ATOM 742 N N . HIS A 1 89 ? 1.648 1.124 9.926 1.00 97.44 89 HIS A N 1
ATOM 743 C CA . HIS A 1 89 ? 1.991 2.540 10.056 1.00 97.44 89 HIS A CA 1
ATOM 744 C C . HIS A 1 89 ? 1.029 3.268 11.002 1.00 97.44 89 HIS A C 1
ATOM 746 O O . HIS A 1 89 ? 1.450 4.033 11.870 1.00 97.44 89 HIS A O 1
ATOM 752 N N . PHE A 1 90 ? -0.269 2.977 10.891 1.00 96.50 90 PHE A N 1
ATOM 753 C CA . PHE A 1 90 ? -1.310 3.572 11.724 1.00 96.50 90 PHE A CA 1
ATOM 754 C C . PHE A 1 90 ? -1.748 2.687 12.896 1.00 96.50 90 PHE A C 1
ATOM 756 O O . PHE A 1 90 ? -2.765 2.984 13.521 1.00 96.50 90 PHE A O 1
ATOM 763 N N . ALA A 1 91 ? -0.998 1.639 13.257 1.00 95.75 91 ALA A N 1
ATOM 764 C CA . ALA A 1 91 ? -1.358 0.752 14.370 1.00 95.75 91 ALA A CA 1
ATOM 765 C C . ALA A 1 91 ? -1.568 1.522 15.685 1.00 95.75 91 ALA A C 1
ATOM 767 O O . ALA A 1 91 ? -2.497 1.237 16.438 1.00 95.75 91 ALA A O 1
ATOM 768 N N . HIS A 1 92 ? -0.751 2.549 15.921 1.00 94.69 92 HIS A N 1
ATOM 769 C CA . HIS A 1 92 ? -0.843 3.435 17.083 1.00 94.69 92 HIS A CA 1
ATOM 770 C C . HIS A 1 92 ? -2.155 4.240 17.154 1.00 94.69 92 HIS A C 1
ATOM 772 O O . HIS A 1 92 ? -2.523 4.691 18.232 1.00 94.69 92 HIS A O 1
ATOM 778 N N . ILE A 1 93 ? -2.866 4.397 16.034 1.00 94.25 93 ILE A N 1
ATOM 779 C CA . ILE A 1 93 ? -4.190 5.033 15.959 1.00 94.25 93 ILE A CA 1
ATOM 780 C C . ILE A 1 93 ? -5.289 3.969 15.957 1.00 94.25 93 ILE A C 1
ATOM 782 O O . ILE A 1 93 ? -6.263 4.073 16.697 1.00 94.25 93 ILE A O 1
ATOM 786 N N . ILE A 1 94 ? -5.134 2.931 15.131 1.00 90.00 94 ILE A N 1
ATOM 787 C CA . ILE A 1 94 ? -6.155 1.902 14.908 1.00 90.00 94 ILE A CA 1
ATOM 788 C C . ILE A 1 94 ? -6.380 1.066 16.173 1.00 90.00 94 ILE A C 1
ATOM 790 O O . ILE A 1 94 ? -7.524 0.826 16.551 1.00 90.00 94 ILE A O 1
ATOM 794 N N . LEU A 1 95 ? -5.310 0.622 16.843 1.00 91.69 95 LEU A N 1
ATOM 795 C CA . LEU A 1 95 ? -5.433 -0.290 17.982 1.00 91.69 95 LEU A CA 1
ATOM 796 C C . LEU A 1 95 ? -6.176 0.336 19.174 1.00 91.69 95 LEU A C 1
ATOM 798 O O . LEU A 1 95 ? -7.070 -0.335 19.690 1.00 91.69 95 LEU A O 1
ATOM 802 N N . PRO A 1 96 ? -5.896 1.585 19.605 1.00 93.31 96 PRO A N 1
ATOM 803 C CA . PRO A 1 96 ? -6.689 2.222 20.656 1.00 93.31 96 PRO A CA 1
ATOM 804 C C . PRO A 1 96 ? -8.175 2.347 20.303 1.00 93.31 96 PRO A C 1
ATOM 806 O O . PRO A 1 96 ? -9.023 2.004 21.123 1.00 93.31 96 PRO A O 1
ATOM 809 N N . LEU A 1 97 ? -8.498 2.752 19.069 1.00 90.56 97 LEU A N 1
ATOM 810 C CA . LEU A 1 97 ? -9.889 2.900 18.623 1.00 90.56 97 LEU A CA 1
ATOM 811 C C . LEU A 1 97 ? -10.656 1.572 18.688 1.00 90.56 97 LEU A C 1
ATOM 813 O O . LEU A 1 97 ? -11.780 1.528 19.184 1.00 90.56 97 LEU A O 1
ATOM 817 N N . LEU A 1 98 ? -10.021 0.478 18.256 1.00 87.38 98 LEU A N 1
ATOM 818 C CA . LEU A 1 98 ? -10.605 -0.862 18.348 1.00 87.38 98 LEU A CA 1
ATOM 819 C C . LEU A 1 98 ? -10.799 -1.310 19.805 1.00 87.38 98 LEU A C 1
ATOM 821 O O . LEU A 1 98 ? -11.794 -1.955 20.134 1.00 87.38 98 LEU A O 1
ATOM 825 N N . GLN A 1 99 ? -9.866 -0.978 20.700 1.00 88.19 99 GLN A N 1
ATOM 826 C CA . GLN A 1 99 ? -9.979 -1.331 22.117 1.00 88.19 99 GLN A CA 1
ATOM 827 C C . GLN A 1 99 ? -11.132 -0.596 22.810 1.00 88.19 99 GLN A C 1
ATOM 829 O O . GLN A 1 99 ? -11.832 -1.205 23.625 1.00 88.19 99 GLN A O 1
ATOM 834 N N . ASP A 1 100 ? -11.348 0.679 22.489 1.00 85.06 100 ASP A N 1
ATOM 835 C CA . ASP A 1 100 ? -12.435 1.476 23.061 1.00 85.06 100 ASP A CA 1
ATOM 836 C C . ASP A 1 100 ? -13.811 0.988 22.595 1.00 85.06 100 ASP A C 1
ATOM 838 O O . ASP A 1 100 ? -14.726 0.844 23.413 1.00 85.06 100 ASP A O 1
ATOM 842 N N . GLU A 1 101 ? -13.945 0.627 21.317 1.00 78.56 101 GLU A N 1
ATOM 843 C CA . GLU A 1 101 ? -15.163 0.013 20.780 1.00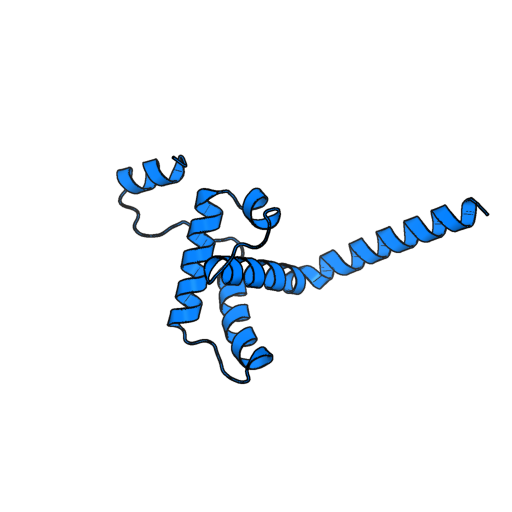 78.56 101 GLU A CA 1
ATOM 844 C C . GLU A 1 101 ? -15.487 -1.304 21.506 1.00 78.56 101 GLU A C 1
ATOM 846 O O . GLU A 1 101 ? -16.578 -1.468 22.060 1.00 78.56 101 GLU A O 1
ATOM 851 N N . MET A 1 102 ? -14.501 -2.200 21.640 1.00 77.94 102 MET A N 1
ATOM 852 C CA . MET A 1 102 ? -14.673 -3.467 22.361 1.00 77.94 102 MET A CA 1
ATOM 853 C C . MET A 1 102 ? -15.033 -3.274 23.842 1.00 77.94 102 MET A C 1
ATOM 855 O O . MET A 1 102 ? -15.790 -4.068 24.411 1.00 77.94 102 MET A O 1
ATOM 859 N N . ARG A 1 103 ? -14.487 -2.245 24.504 1.00 77.88 103 ARG A N 1
ATOM 860 C CA . ARG A 1 103 ? -14.840 -1.905 25.894 1.00 77.88 103 ARG A CA 1
ATOM 861 C C . ARG A 1 103 ? -16.289 -1.434 25.993 1.00 77.88 103 ARG A C 1
ATOM 863 O O . ARG A 1 103 ? -17.010 -1.914 26.870 1.00 77.88 103 ARG A O 1
ATOM 870 N N . SER A 1 104 ? -16.725 -0.560 25.088 1.00 76.31 104 SER A N 1
ATOM 871 C CA . SER A 1 104 ? -18.108 -0.073 25.019 1.00 76.31 104 SER A CA 1
ATOM 872 C C . SER A 1 104 ? -19.106 -1.221 24.821 1.00 76.31 104 SER A C 1
ATOM 874 O O . SER A 1 104 ? -20.085 -1.345 25.566 1.00 76.31 104 SER A O 1
ATOM 876 N N . GLU A 1 105 ? -18.812 -2.145 23.902 1.00 78.62 105 GLU A N 1
ATOM 877 C CA . GLU A 1 105 ? -19.650 -3.322 23.665 1.00 78.62 105 GLU A CA 1
ATOM 878 C C . GLU A 1 105 ? -19.785 -4.214 24.906 1.00 78.62 105 GLU A C 1
ATOM 880 O O . GLU A 1 105 ? -20.892 -4.645 25.240 1.00 78.62 105 GLU A O 1
ATOM 885 N N . ARG A 1 106 ? -18.684 -4.470 25.628 1.00 76.88 106 ARG A N 1
ATOM 886 C CA . ARG A 1 106 ? -18.698 -5.264 26.872 1.00 76.88 106 ARG A CA 1
ATOM 887 C C . ARG A 1 106 ? -19.553 -4.613 27.959 1.00 76.88 106 ARG A C 1
ATOM 889 O O . ARG A 1 106 ? -20.347 -5.302 28.597 1.00 76.88 106 ARG A O 1
ATOM 896 N N . VAL A 1 107 ? -19.444 -3.295 28.139 1.00 77.19 107 VAL A N 1
ATOM 897 C CA . VAL A 1 107 ? -20.273 -2.544 29.099 1.00 77.19 107 VAL A CA 1
ATOM 898 C C . VAL A 1 107 ? -21.755 -2.619 28.720 1.00 77.19 107 VAL A C 1
ATOM 900 O O . VAL A 1 107 ? -22.606 -2.804 29.589 1.00 77.19 107 VAL A O 1
ATOM 903 N N . SER A 1 108 ? -22.076 -2.526 27.426 1.00 74.31 108 SER A N 1
ATOM 904 C CA . SER A 1 108 ? -23.457 -2.622 26.942 1.00 74.31 108 SER A CA 1
ATOM 905 C C . SER A 1 108 ? -24.076 -4.010 27.158 1.00 74.31 108 SER A C 1
ATOM 907 O O . SER A 1 108 ? -25.265 -4.105 27.463 1.00 74.31 108 SER A O 1
ATOM 909 N N . LYS A 1 109 ? -23.274 -5.080 27.044 1.00 71.88 109 LYS A N 1
ATOM 910 C CA . LYS A 1 109 ? -23.707 -6.464 27.284 1.00 71.88 109 LYS A CA 1
ATOM 911 C C . LYS A 1 109 ? -23.952 -6.728 28.768 1.00 71.88 109 LYS A C 1
ATOM 913 O O . LYS A 1 109 ? -25.005 -7.256 29.099 1.00 71.88 109 LYS A O 1
ATOM 918 N N . ASN A 1 110 ? -23.060 -6.275 29.652 1.00 66.31 110 ASN A N 1
ATOM 919 C CA . ASN A 1 110 ? -23.216 -6.476 31.098 1.00 66.31 110 ASN A CA 1
ATOM 920 C C . ASN A 1 110 ? -24.408 -5.722 31.706 1.00 66.31 110 ASN A C 1
ATOM 922 O O . ASN A 1 110 ? -24.906 -6.141 32.739 1.00 66.31 110 ASN A O 1
ATOM 926 N N . ARG A 1 111 ? -24.885 -4.629 31.090 1.00 65.75 111 ARG A N 1
ATOM 927 C CA . ARG A 1 111 ? -26.104 -3.919 31.535 1.00 65.75 111 ARG A CA 1
ATOM 928 C C . ARG A 1 111 ? -27.414 -4.618 31.146 1.00 65.75 111 ARG A C 1
ATOM 930 O O . ARG A 1 111 ? -28.471 -4.176 31.581 1.00 65.75 111 ARG A O 1
ATOM 937 N N . LYS A 1 112 ? -27.365 -5.632 30.276 1.00 60.03 112 LYS A N 1
ATOM 938 C CA . LYS A 1 112 ? -28.541 -6.386 29.801 1.00 60.03 112 LYS A CA 1
ATOM 939 C C . LYS A 1 112 ? -28.717 -7.743 30.502 1.00 60.03 112 LYS A C 1
ATOM 941 O O . LYS A 1 112 ? -29.629 -8.481 30.141 1.00 60.03 112 LYS A O 1
ATOM 946 N N . THR A 1 113 ? -27.852 -8.048 31.464 1.00 51.44 113 THR A N 1
ATOM 947 C CA . THR A 1 113 ? -27.900 -9.191 32.395 1.00 51.44 113 THR A CA 1
ATOM 948 C C . THR A 1 113 ? -28.113 -8.670 33.798 1.00 51.44 113 THR A C 1
ATOM 950 O O . THR A 1 113 ? -28.890 -9.309 34.533 1.00 51.44 113 THR A O 1
#

Foldseek 3Di:
DAPVVVVCVVVVDPAFDFDPCLVVLLVVQQVCCCVPPVDGDDVVLSVVLRRLRSVVCSRQNPVCLLPDDQDDDPSSVSSVSVNVSVCVVCVVPVVVVVVVVVVVVVVVVVVVD

Radius of gyration: 18.55 Å; chains: 1; bounding box: 45×31×56 Å

pLDDT: mean 86.31, std 12.26, range [51.03, 98.44]

Secondary structure (DSSP, 8-state):
--HHHHHHHHHT--SPPPPTTHHHHHHHHHHHHHHHHSSPPPHHHHHHHHHHHHHHHHHH-HHHHHHSPPPSHHHHHHHHHHHHHHHHHTHHHHHHHHHHHHHHHHHHHHTT-

Sequence (113 aa):
MAEYLKFRIKAGVVRYPKAPLEEEFKEWLRRLGRERWGNPLAERTVETHIENLRRDIAQIGLYAYLTSFIGKGGRGTTQRYYKEFLCEHFAHIILPLLQDEMRSERVSKNRKT